Protein AF-A0A9D2JH00-F1 (afdb_monomer_lite)

Secondary structure (DSSP, 8-state):
--HHHHHHHHHHTT----HHHHHHHHHHHHHHHTT-HHHHHHHHHHHHHHHHHHHHHTS-S---------

Structure (mmCIF, N/CA/C/O backbone):
data_AF-A0A9D2JH00-F1
#
_entry.id   AF-A0A9D2JH00-F1
#
loop_
_atom_site.group_PDB
_atom_site.id
_atom_site.type_symbol
_atom_site.label_atom_id
_atom_site.label_alt_id
_atom_site.label_comp_id
_atom_site.label_asym_id
_atom_site.label_entity_id
_atom_site.label_seq_id
_atom_site.pdbx_PDB_ins_code
_atom_site.Cartn_x
_atom_site.Cartn_y
_atom_site.Cartn_z
_atom_site.occupancy
_atom_site.B_iso_or_equiv
_atom_site.auth_seq_id
_atom_site.auth_comp_id
_atom_site.auth_asym_id
_atom_site.auth_atom_id
_atom_site.pdbx_PDB_model_num
ATOM 1 N N . MET A 1 1 ? -0.047 9.412 7.342 1.00 67.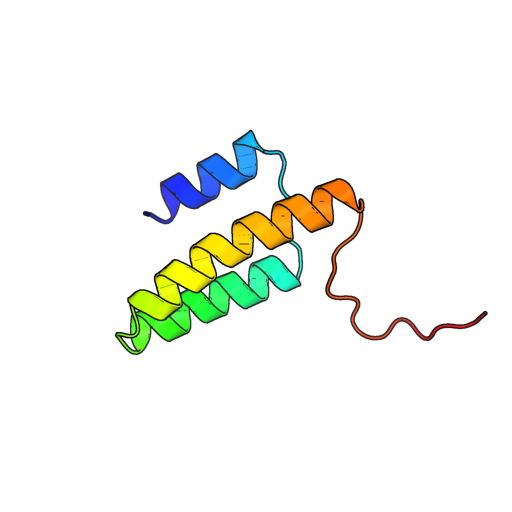38 1 MET A N 1
ATOM 2 C CA . MET A 1 1 ? -0.044 9.786 5.907 1.00 67.38 1 MET A CA 1
ATOM 3 C C . MET A 1 1 ? -1.441 9.655 5.308 1.00 67.38 1 MET A C 1
ATOM 5 O O . MET A 1 1 ? -2.088 8.628 5.501 1.00 67.38 1 MET A O 1
ATOM 9 N N . THR A 1 2 ? -1.916 10.679 4.599 1.00 75.56 2 THR A N 1
ATOM 10 C CA . THR A 1 2 ? -3.199 10.660 3.875 1.00 75.56 2 THR A CA 1
ATOM 11 C C . THR A 1 2 ? -3.048 10.080 2.463 1.00 75.56 2 THR A C 1
ATOM 13 O O . THR A 1 2 ? -1.978 10.154 1.862 1.00 75.56 2 THR A O 1
ATOM 16 N N . GLY A 1 3 ? -4.131 9.557 1.875 1.00 74.38 3 GLY A N 1
ATOM 17 C CA . GLY A 1 3 ? -4.100 9.020 0.503 1.00 74.38 3 GLY A CA 1
ATOM 18 C C . GLY A 1 3 ? -3.683 10.040 -0.571 1.00 74.38 3 GLY A C 1
ATOM 19 O O . GLY A 1 3 ? -3.199 9.657 -1.631 1.00 74.38 3 GLY A O 1
ATOM 20 N N . LYS A 1 4 ? -3.818 11.345 -0.297 1.00 82.81 4 LYS A N 1
ATOM 21 C CA . LYS A 1 4 ? -3.351 12.415 -1.194 1.00 82.81 4 LYS A CA 1
ATOM 22 C C . LYS A 1 4 ? -1.833 12.581 -1.160 1.00 82.81 4 LYS A C 1
ATOM 24 O O . LYS A 1 4 ? -1.231 12.714 -2.218 1.00 82.81 4 LYS A O 1
ATOM 29 N N . GLU A 1 5 ? -1.233 12.554 0.030 1.00 84.38 5 GLU A N 1
ATOM 30 C CA . GLU A 1 5 ? 0.227 12.597 0.191 1.00 84.38 5 GLU A CA 1
ATOM 31 C C . GLU A 1 5 ? 0.878 11.383 -0.473 1.00 84.38 5 GLU A C 1
ATOM 33 O O . GLU A 1 5 ? 1.839 11.527 -1.218 1.00 84.38 5 GLU A O 1
ATOM 38 N N . TYR A 1 6 ? 0.276 10.205 -0.305 1.00 81.88 6 TYR A N 1
ATOM 39 C CA . TYR A 1 6 ? 0.710 8.982 -0.976 1.00 81.88 6 TYR A CA 1
ATOM 40 C C . TYR A 1 6 ? 0.750 9.122 -2.510 1.00 81.88 6 TYR A C 1
ATOM 42 O O . TYR A 1 6 ? 1.760 8.816 -3.145 1.00 81.88 6 TYR A O 1
ATOM 50 N N . LEU A 1 7 ? -0.330 9.630 -3.117 1.00 81.88 7 LEU A N 1
ATOM 51 C CA . LEU A 1 7 ? -0.396 9.834 -4.570 1.00 81.88 7 LEU A CA 1
ATOM 52 C C . LEU A 1 7 ? 0.587 10.902 -5.065 1.00 81.88 7 LEU A C 1
ATOM 54 O O . LEU A 1 7 ? 1.096 10.784 -6.179 1.00 81.88 7 LEU A O 1
ATOM 58 N N . ALA A 1 8 ? 0.845 11.936 -4.259 1.00 87.12 8 ALA A N 1
ATOM 59 C CA . ALA A 1 8 ? 1.845 12.950 -4.577 1.00 87.12 8 ALA A CA 1
ATOM 60 C C . ALA A 1 8 ? 3.248 12.330 -4.629 1.00 87.12 8 ALA A C 1
ATOM 62 O O . ALA A 1 8 ? 3.910 12.448 -5.656 1.00 87.12 8 ALA A O 1
ATOM 63 N N . ILE A 1 9 ? 3.628 11.557 -3.605 1.00 85.94 9 ILE A N 1
ATOM 64 C CA . ILE A 1 9 ? 4.931 10.882 -3.528 1.00 85.94 9 ILE A CA 1
ATOM 65 C C . ILE A 1 9 ? 5.134 9.932 -4.714 1.00 85.94 9 ILE A C 1
ATOM 67 O O . ILE A 1 9 ? 6.187 9.970 -5.350 1.00 85.94 9 ILE A O 1
ATOM 71 N N . LEU A 1 10 ? 4.129 9.116 -5.056 1.00 83.69 10 LEU A N 1
ATOM 72 C CA . LEU A 1 10 ? 4.211 8.227 -6.222 1.00 83.69 10 LEU A CA 1
ATOM 73 C C . LEU A 1 10 ? 4.491 9.004 -7.514 1.00 83.69 10 LEU A C 1
ATOM 75 O O . LEU A 1 10 ? 5.330 8.602 -8.317 1.00 83.69 10 LEU A O 1
ATOM 79 N N . LYS A 1 11 ? 3.787 10.123 -7.711 1.00 86.06 11 LYS A N 1
ATOM 80 C CA . LYS A 1 11 ? 3.919 10.948 -8.912 1.00 86.06 11 LYS A CA 1
ATOM 81 C C . LYS A 1 11 ? 5.259 11.680 -8.960 1.00 86.06 11 LYS A C 1
ATOM 83 O O . LYS A 1 11 ? 5.879 11.716 -10.016 1.00 86.06 11 LYS A O 1
ATOM 88 N N . GLU A 1 12 ? 5.699 12.256 -7.845 1.00 88.81 12 GLU A N 1
ATOM 89 C CA . GLU A 1 12 ? 6.981 12.965 -7.741 1.00 88.81 12 GLU A CA 1
ATOM 90 C C . GLU A 1 12 ? 8.165 12.040 -8.026 1.00 88.81 12 GLU A C 1
ATOM 92 O O . GLU A 1 12 ? 9.128 12.444 -8.675 1.00 88.81 12 GLU A O 1
ATOM 97 N N . ASN A 1 13 ? 8.070 10.781 -7.599 1.00 84.00 13 ASN A N 1
ATOM 98 C CA . ASN A 1 13 ? 9.128 9.799 -7.793 1.00 84.00 13 ASN A CA 1
ATOM 99 C C . ASN A 1 13 ? 9.004 8.999 -9.099 1.00 84.00 13 ASN A C 1
ATOM 101 O O . ASN A 1 13 ? 9.847 8.135 -9.350 1.00 84.00 13 ASN A O 1
ATOM 105 N N . ASP A 1 14 ? 8.009 9.276 -9.949 1.00 84.38 14 ASP A N 1
ATOM 106 C CA . ASP A 1 14 ? 7.704 8.492 -11.159 1.00 84.38 14 ASP A CA 1
ATOM 107 C C . ASP A 1 14 ? 7.588 6.981 -10.858 1.00 84.38 14 ASP A C 1
ATOM 109 O O . ASP A 1 14 ? 8.073 6.111 -11.584 1.00 84.38 14 ASP A O 1
ATOM 113 N N . TRP A 1 15 ? 7.005 6.658 -9.704 1.00 85.62 15 TRP A N 1
ATOM 114 C CA . TRP A 1 15 ? 6.830 5.289 -9.242 1.00 85.62 15 TRP A CA 1
ATOM 115 C C . TRP A 1 15 ? 5.599 4.659 -9.883 1.00 85.62 15 TRP A C 1
ATOM 117 O O . TRP A 1 15 ? 4.503 5.225 -9.889 1.00 85.62 15 TRP A O 1
ATOM 127 N N . LYS A 1 16 ? 5.776 3.452 -10.426 1.00 81.62 16 LYS A N 1
ATOM 128 C CA . LYS A 1 16 ? 4.685 2.709 -11.054 1.00 81.62 16 LYS A CA 1
ATOM 129 C C . LYS A 1 16 ? 3.865 1.996 -9.989 1.00 81.62 16 LYS A C 1
ATOM 131 O O . LYS A 1 16 ? 4.412 1.338 -9.111 1.00 81.62 16 LYS A O 1
ATOM 136 N N . ARG A 1 17 ? 2.541 2.049 -10.135 1.00 82.81 17 ARG A N 1
ATOM 137 C CA . ARG A 1 17 ? 1.631 1.127 -9.447 1.00 82.81 17 ARG A CA 1
ATOM 138 C C . ARG A 1 17 ? 1.727 -0.251 -10.090 1.00 82.81 17 ARG A C 1
ATOM 140 O O . ARG A 1 17 ? 0.953 -0.582 -10.986 1.00 82.81 17 ARG A O 1
ATOM 147 N N . SER A 1 18 ? 2.739 -1.008 -9.689 1.00 87.06 18 SER A N 1
ATOM 148 C CA . SER A 1 18 ? 2.853 -2.417 -10.040 1.00 87.06 18 SER A CA 1
ATOM 149 C C . SER A 1 18 ? 1.749 -3.233 -9.373 1.00 87.06 18 SER A C 1
ATOM 151 O O . SER A 1 18 ? 1.040 -2.769 -8.479 1.00 87.06 18 SER A O 1
ATOM 153 N N . GLU A 1 19 ? 1.617 -4.484 -9.795 1.00 88.31 19 GLU A N 1
ATOM 154 C CA . GLU A 1 19 ? 0.663 -5.406 -9.190 1.00 88.31 19 GLU A CA 1
ATOM 155 C C . GLU A 1 19 ? 0.941 -5.632 -7.696 1.00 88.31 19 GLU A C 1
ATOM 157 O O . GLU A 1 19 ? 0.006 -5.649 -6.895 1.00 88.31 19 GLU A O 1
ATOM 162 N N . LEU A 1 20 ? 2.219 -5.701 -7.300 1.00 90.00 20 LEU A N 1
ATOM 163 C CA . LEU A 1 20 ? 2.612 -5.811 -5.895 1.00 90.00 20 LEU A CA 1
ATOM 164 C C . LEU A 1 20 ? 2.203 -4.572 -5.095 1.00 90.00 20 LEU A C 1
ATOM 166 O O . LEU A 1 20 ? 1.623 -4.701 -4.019 1.00 90.00 20 LEU A O 1
ATOM 170 N N . VAL A 1 21 ? 2.454 -3.378 -5.641 1.00 90.19 21 VAL A N 1
ATOM 171 C CA . VAL A 1 21 ? 2.036 -2.111 -5.025 1.00 90.19 21 VAL A CA 1
ATOM 172 C C . VAL A 1 21 ? 0.517 -2.088 -4.832 1.00 90.19 21 VAL A C 1
ATOM 174 O O . VAL A 1 21 ? 0.054 -1.819 -3.727 1.00 90.19 21 VAL A O 1
ATOM 177 N N . CYS A 1 22 ? -0.263 -2.462 -5.849 1.00 90.50 22 CYS A N 1
ATOM 178 C CA . CYS A 1 22 ? -1.725 -2.524 -5.757 1.00 90.50 22 CYS A CA 1
ATOM 179 C C . CYS A 1 22 ? -2.222 -3.516 -4.688 1.00 90.50 22 CYS A C 1
ATOM 181 O O . CYS A 1 22 ? -3.187 -3.226 -3.976 1.00 90.50 22 CYS A O 1
ATOM 183 N N . LEU A 1 23 ? -1.583 -4.685 -4.558 1.00 93.25 23 LEU A N 1
ATOM 184 C CA . LEU A 1 23 ? -1.928 -5.667 -3.524 1.00 93.25 23 LEU A CA 1
ATOM 185 C C . LEU A 1 23 ? -1.663 -5.127 -2.119 1.00 93.25 23 LEU A C 1
ATOM 187 O O . LEU A 1 23 ? -2.515 -5.264 -1.240 1.00 93.25 23 LEU A O 1
ATOM 191 N N . LEU A 1 24 ? -0.518 -4.474 -1.922 1.00 92.94 24 LEU A N 1
ATOM 192 C CA . LEU A 1 24 ? -0.162 -3.857 -0.649 1.00 92.94 24 LEU A CA 1
ATOM 193 C C . LEU A 1 24 ? -1.102 -2.691 -0.306 1.00 92.94 24 LEU A C 1
ATOM 195 O O . LEU A 1 24 ? -1.532 -2.573 0.837 1.00 92.94 24 LEU A O 1
ATOM 199 N N . GLU A 1 25 ? -1.512 -1.875 -1.283 1.00 91.62 25 GLU A N 1
ATOM 200 C CA . GLU A 1 25 ? -2.530 -0.834 -1.072 1.00 91.62 25 GLU A CA 1
ATOM 201 C C . GLU A 1 25 ? -3.868 -1.423 -0.600 1.00 91.62 2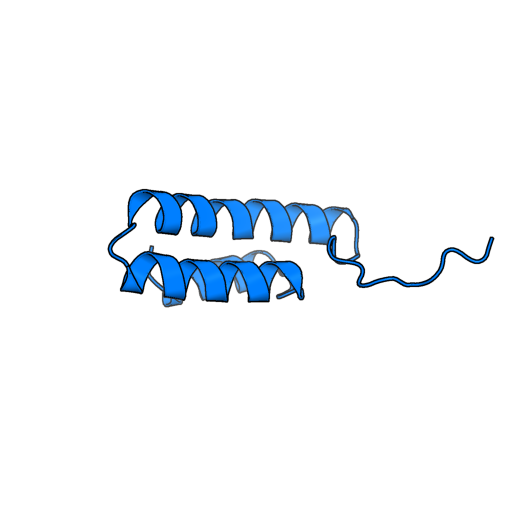5 GLU A C 1
ATOM 203 O O . GLU A 1 25 ? -4.512 -0.891 0.309 1.00 91.62 25 GLU A O 1
ATOM 208 N N . ASN A 1 26 ? -4.288 -2.550 -1.180 1.00 93.94 26 ASN A N 1
ATOM 209 C CA . ASN A 1 26 ? -5.488 -3.245 -0.727 1.00 93.94 26 ASN A CA 1
ATOM 210 C C . ASN A 1 26 ? -5.312 -3.815 0.692 1.00 93.94 26 ASN A C 1
ATOM 212 O O . ASN A 1 26 ? -6.231 -3.731 1.508 1.00 93.94 26 ASN A O 1
ATOM 216 N N . GLN A 1 27 ? -4.127 -4.345 1.010 1.00 94.44 27 GLN A N 1
ATOM 217 C CA . GLN A 1 27 ? -3.791 -4.818 2.352 1.00 94.44 27 GLN A CA 1
ATOM 218 C C . GLN A 1 27 ? -3.863 -3.689 3.384 1.00 94.44 27 GLN A C 1
ATOM 220 O O . GLN A 1 27 ? -4.479 -3.886 4.428 1.00 94.44 27 GLN A O 1
ATOM 225 N N . V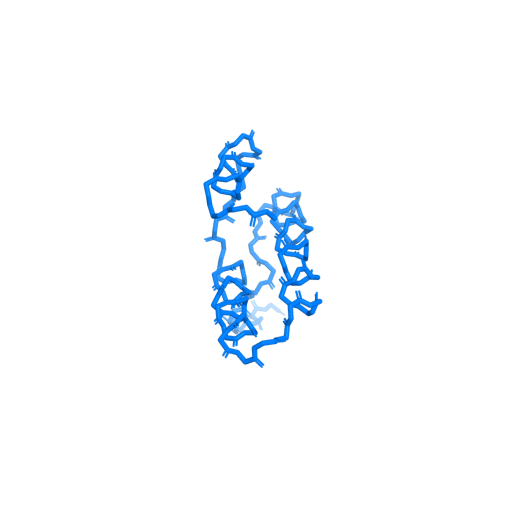AL A 1 28 ? -3.349 -2.494 3.076 1.00 93.56 28 VAL A N 1
ATOM 226 C CA . VAL A 1 28 ? -3.515 -1.301 3.926 1.00 93.56 28 VAL A CA 1
ATOM 227 C C . VAL A 1 28 ? -4.993 -1.060 4.229 1.00 93.56 28 VAL A C 1
ATOM 229 O O . VAL A 1 28 ? -5.370 -0.941 5.392 1.00 93.56 28 VAL A O 1
ATOM 232 N N . GLY A 1 29 ? -5.855 -1.073 3.207 1.00 93.19 29 GLY A N 1
ATOM 233 C CA . GLY A 1 29 ? -7.293 -0.878 3.401 1.00 93.19 29 GLY A CA 1
ATOM 234 C C . GLY A 1 29 ? -7.954 -1.961 4.265 1.00 93.19 29 GLY A C 1
ATOM 235 O O . GLY A 1 29 ? -8.915 -1.678 4.982 1.00 93.19 29 GLY A O 1
ATOM 236 N N . ILE A 1 30 ? -7.458 -3.200 4.223 1.00 96.12 30 ILE A N 1
ATOM 237 C CA . ILE A 1 30 ? -7.921 -4.293 5.090 1.00 96.12 30 ILE A CA 1
ATOM 238 C C . ILE A 1 30 ? -7.438 -4.077 6.530 1.00 96.12 30 ILE A C 1
ATOM 240 O O . ILE A 1 30 ? -8.238 -4.206 7.456 1.00 96.12 30 ILE A O 1
ATOM 244 N N . LEU A 1 31 ? -6.170 -3.724 6.733 1.00 96.00 31 LEU A N 1
ATOM 245 C CA . LEU A 1 31 ? -5.585 -3.481 8.055 1.00 96.00 31 LEU A CA 1
ATOM 246 C C . LEU A 1 31 ? -6.281 -2.310 8.762 1.00 96.00 31 LEU A C 1
ATOM 248 O O . LEU A 1 31 ? -6.736 -2.458 9.899 1.00 96.00 31 LEU A O 1
ATOM 252 N N . GLU A 1 32 ? -6.513 -1.207 8.045 1.00 93.75 32 GLU A N 1
ATOM 253 C CA . GLU A 1 32 ? -7.226 -0.040 8.577 1.00 93.75 32 GLU A CA 1
ATOM 254 C C . GLU A 1 32 ? -8.659 -0.387 9.012 1.00 93.75 32 GLU A C 1
ATOM 256 O O . GLU A 1 32 ? -9.108 0.033 10.083 1.00 93.75 32 GLU A O 1
ATOM 261 N N . LYS A 1 33 ? -9.367 -1.218 8.230 1.00 96.00 33 LYS A N 1
ATOM 262 C CA . LYS A 1 33 ? -10.710 -1.723 8.580 1.00 96.00 33 LYS A CA 1
ATOM 263 C C . LYS A 1 33 ? -10.710 -2.598 9.833 1.00 96.00 33 LYS A C 1
ATOM 265 O O . LYS A 1 33 ? -11.693 -2.589 10.573 1.00 96.00 33 LYS A O 1
ATOM 270 N N . ASN A 1 34 ? -9.629 -3.335 10.077 1.00 96.62 34 ASN A N 1
ATOM 271 C CA . ASN A 1 34 ? -9.474 -4.208 11.242 1.00 96.62 34 ASN A CA 1
ATOM 272 C C . ASN A 1 34 ? -8.862 -3.497 12.460 1.00 96.62 34 ASN A C 1
ATOM 274 O O . ASN A 1 34 ? -8.638 -4.139 13.482 1.00 96.62 34 ASN A O 1
ATOM 278 N N . LYS A 1 35 ? -8.661 -2.172 12.388 1.00 95.50 35 LYS A N 1
ATOM 279 C CA . LYS A 1 35 ? -8.046 -1.347 13.443 1.00 95.50 35 LYS A CA 1
ATOM 280 C C . LYS A 1 35 ? -6.581 -1.702 13.743 1.00 95.50 35 LYS A C 1
ATOM 282 O O . LYS A 1 35 ? -6.105 -1.407 14.835 1.00 95.50 35 LYS A O 1
ATOM 287 N N . LEU A 1 36 ? -5.880 -2.290 12.775 1.00 95.69 36 LEU A N 1
ATOM 288 C CA . LEU A 1 36 ? -4.460 -2.642 12.849 1.00 95.69 36 LEU A CA 1
ATOM 289 C C . LEU A 1 36 ? -3.629 -1.504 12.246 1.00 95.69 36 LEU A C 1
ATOM 291 O O . LEU A 1 36 ? -3.215 -1.564 11.089 1.00 95.69 36 LEU A O 1
ATOM 295 N N . GLN A 1 37 ? -3.508 -0.402 12.991 1.00 92.38 37 GLN A N 1
ATOM 296 C CA . GLN A 1 37 ? -2.980 0.848 12.431 1.00 92.38 37 GLN A CA 1
ATOM 297 C C . GLN A 1 37 ? -1.463 0.872 12.318 1.00 92.38 37 GLN A C 1
ATOM 299 O O . GLN A 1 37 ? -0.959 1.448 11.355 1.00 92.38 37 GLN A O 1
ATOM 304 N N . ASP A 1 38 ? -0.762 0.219 13.242 1.00 94.56 38 ASP A N 1
ATOM 305 C CA . ASP A 1 38 ? 0.686 0.047 13.177 1.00 94.56 38 ASP A CA 1
ATOM 306 C C . ASP A 1 38 ? 1.063 -0.760 11.926 1.00 94.56 38 ASP A C 1
ATOM 308 O O . ASP A 1 38 ? 1.800 -0.267 11.075 1.00 94.56 38 ASP A O 1
ATOM 312 N N . GLU A 1 39 ? 0.438 -1.921 11.707 1.00 95.06 39 GLU A N 1
ATOM 313 C CA . GLU A 1 39 ? 0.690 -2.741 10.518 1.00 95.06 39 GLU A CA 1
ATOM 314 C C . GLU A 1 39 ? 0.274 -2.029 9.223 1.00 95.06 39 GLU A C 1
ATOM 316 O O . GLU A 1 39 ? 0.921 -2.179 8.181 1.00 95.06 39 GLU A O 1
ATOM 321 N N . ALA A 1 40 ? -0.813 -1.249 9.252 1.00 93.88 40 ALA A N 1
ATOM 322 C CA . ALA A 1 40 ? -1.228 -0.446 8.106 1.00 93.88 40 ALA A CA 1
ATOM 323 C C . ALA A 1 40 ? -0.187 0.629 7.769 1.00 93.88 40 ALA A C 1
ATOM 325 O O . ALA A 1 40 ? 0.062 0.890 6.591 1.00 93.88 40 ALA A O 1
ATOM 326 N N . GLU A 1 41 ? 0.413 1.263 8.776 1.00 92.75 41 GLU A N 1
ATOM 327 C CA . GLU A 1 41 ? 1.477 2.243 8.584 1.00 92.75 41 GLU A CA 1
ATOM 328 C C . GLU A 1 41 ? 2.763 1.589 8.075 1.00 92.75 41 GLU A C 1
ATOM 330 O O . GLU A 1 41 ? 3.313 2.052 7.077 1.00 92.75 41 GLU A O 1
ATOM 335 N N . GLU A 1 42 ? 3.184 0.466 8.656 1.00 94.62 42 GLU A N 1
ATOM 336 C CA . GLU A 1 42 ? 4.324 -0.312 8.156 1.00 94.62 42 GLU A CA 1
ATOM 337 C C . GLU A 1 42 ? 4.128 -0.726 6.692 1.00 94.62 42 GLU A C 1
ATOM 339 O O . GLU A 1 42 ? 5.021 -0.559 5.861 1.00 94.62 42 GLU A O 1
ATOM 344 N N . THR A 1 43 ? 2.924 -1.184 6.337 1.00 94.25 43 THR A N 1
ATOM 345 C CA . THR A 1 43 ? 2.603 -1.570 4.956 1.00 94.25 43 THR A CA 1
ATOM 346 C C . THR A 1 43 ? 2.661 -0.367 4.009 1.00 94.25 43 THR A C 1
ATOM 348 O O . THR A 1 43 ? 3.131 -0.496 2.879 1.00 94.25 43 THR A O 1
ATOM 351 N N . LYS A 1 44 ? 2.243 0.828 4.454 1.00 91.94 44 LYS A N 1
ATOM 352 C CA . LYS A 1 44 ? 2.367 2.064 3.660 1.00 91.94 44 LYS A CA 1
ATOM 353 C C . LYS A 1 44 ? 3.828 2.399 3.354 1.00 91.94 44 LYS A C 1
ATOM 355 O O . LYS A 1 44 ? 4.118 2.789 2.226 1.00 91.94 44 LYS A O 1
ATOM 360 N N . TRP A 1 45 ? 4.729 2.234 4.322 1.00 92.94 45 TRP A N 1
ATOM 361 C CA . TRP A 1 45 ? 6.165 2.436 4.105 1.00 92.94 45 TRP A CA 1
ATOM 362 C C . TRP A 1 45 ? 6.750 1.384 3.163 1.00 92.94 45 TRP A C 1
ATOM 364 O O . TRP A 1 45 ? 7.440 1.741 2.209 1.00 92.94 45 TRP A O 1
ATOM 374 N N . LEU A 1 46 ? 6.377 0.114 3.345 1.00 93.00 46 LEU A N 1
ATOM 375 C CA . LEU A 1 46 ? 6.814 -0.984 2.482 1.00 93.00 46 LEU A CA 1
ATOM 376 C C . LEU A 1 46 ? 6.454 -0.754 1.007 1.00 93.00 46 LEU A C 1
ATOM 378 O O . LEU A 1 46 ? 7.244 -1.077 0.124 1.00 93.00 46 LEU A O 1
ATOM 382 N N . ILE A 1 47 ? 5.287 -0.170 0.720 1.00 92.44 47 ILE A N 1
ATOM 383 C CA . ILE A 1 47 ? 4.886 0.165 -0.654 1.00 92.44 47 ILE A CA 1
ATOM 384 C C . ILE A 1 47 ? 5.911 1.079 -1.333 1.00 92.44 47 ILE A C 1
ATOM 386 O O . ILE A 1 47 ? 6.199 0.892 -2.515 1.00 92.44 47 ILE A O 1
ATOM 390 N N . PHE A 1 48 ? 6.457 2.056 -0.610 1.00 90.62 48 PHE A N 1
ATOM 391 C CA . PHE A 1 48 ? 7.445 2.977 -1.164 1.00 90.62 48 PHE A CA 1
ATOM 392 C C . PHE A 1 48 ? 8.785 2.294 -1.422 1.00 90.62 48 PHE A C 1
ATOM 394 O O . PHE A 1 48 ? 9.341 2.469 -2.504 1.00 90.62 48 PHE A O 1
ATOM 401 N N . ASP A 1 49 ? 9.255 1.462 -0.490 1.00 91.56 49 ASP A N 1
ATOM 402 C CA . ASP A 1 49 ? 10.451 0.637 -0.693 1.00 91.56 49 ASP A CA 1
ATOM 403 C C . ASP A 1 49 ? 10.308 -0.256 -1.931 1.00 91.56 49 ASP A C 1
ATOM 405 O O . ASP A 1 49 ? 11.168 -0.252 -2.812 1.00 91.56 49 ASP A O 1
ATOM 409 N N . ILE A 1 50 ? 9.184 -0.970 -2.057 1.00 90.69 50 ILE A N 1
ATOM 410 C CA . ILE A 1 50 ? 8.905 -1.815 -3.223 1.00 90.69 50 ILE A CA 1
ATOM 411 C C . ILE A 1 50 ? 8.884 -0.992 -4.510 1.00 90.69 50 ILE A C 1
ATOM 413 O O . ILE A 1 50 ? 9.536 -1.371 -5.482 1.00 90.69 50 ILE A O 1
ATOM 417 N N . ALA A 1 51 ? 8.176 0.135 -4.526 1.00 89.38 51 ALA A N 1
ATOM 418 C CA . ALA A 1 51 ? 8.069 0.972 -5.713 1.00 89.38 51 ALA A CA 1
ATOM 419 C C . ALA A 1 51 ? 9.430 1.547 -6.145 1.00 89.38 51 ALA A C 1
ATOM 421 O O . ALA A 1 51 ? 9.727 1.632 -7.342 1.00 89.38 51 ALA A O 1
ATOM 422 N N . GLU A 1 52 ? 10.290 1.895 -5.184 1.00 90.12 52 GLU A N 1
ATOM 423 C CA . GLU A 1 52 ? 11.659 2.317 -5.460 1.00 90.12 52 GLU A CA 1
ATOM 424 C C . GLU A 1 52 ? 12.508 1.168 -6.019 1.00 90.12 52 GLU A C 1
ATOM 426 O O . GLU A 1 52 ? 13.220 1.351 -7.013 1.00 90.12 52 GLU A O 1
ATOM 431 N N . ILE A 1 53 ? 12.422 -0.021 -5.417 1.00 90.38 53 ILE A N 1
ATOM 432 C CA . ILE A 1 53 ? 13.143 -1.213 -5.875 1.00 90.38 53 ILE A CA 1
ATOM 433 C C . ILE A 1 53 ? 12.718 -1.573 -7.303 1.00 90.38 53 ILE A C 1
ATOM 435 O O . ILE A 1 53 ? 13.572 -1.756 -8.167 1.00 90.38 53 ILE A O 1
ATOM 439 N N . GLU A 1 54 ? 11.421 -1.616 -7.594 1.00 88.25 54 GLU A N 1
ATOM 440 C CA . GLU A 1 54 ? 10.898 -1.921 -8.930 1.00 88.25 54 GLU A CA 1
ATOM 441 C C . GLU A 1 54 ? 11.325 -0.882 -9.969 1.00 88.25 54 GLU A C 1
ATOM 443 O O . GLU A 1 54 ? 11.653 -1.237 -11.104 1.00 88.25 54 GLU A O 1
ATOM 448 N N . LYS A 1 55 ? 11.401 0.400 -9.587 1.00 87.44 55 LYS A N 1
ATOM 449 C CA . LYS A 1 55 ? 11.965 1.445 -10.451 1.00 87.44 55 LYS A CA 1
ATOM 450 C C . LYS A 1 55 ? 13.440 1.185 -10.757 1.00 87.44 55 LYS A C 1
ATOM 452 O O . LYS A 1 55 ? 13.839 1.306 -11.913 1.00 87.44 55 LYS A O 1
ATOM 457 N N . LYS A 1 56 ? 14.241 0.818 -9.750 1.00 88.62 56 LYS A N 1
ATOM 458 C CA . LYS A 1 56 ? 15.668 0.483 -9.917 1.00 88.62 56 LYS A CA 1
ATOM 459 C C . LYS A 1 56 ? 15.872 -0.768 -10.777 1.00 88.62 56 LYS A C 1
ATOM 461 O O . LYS A 1 56 ? 16.808 -0.809 -11.569 1.00 88.62 56 LYS A O 1
ATOM 466 N N . LEU A 1 57 ? 14.998 -1.763 -10.643 1.00 85.81 57 LEU A N 1
ATOM 467 C CA . LEU A 1 57 ? 15.032 -3.001 -11.426 1.00 85.81 57 LEU A CA 1
ATOM 468 C C . LEU A 1 57 ? 14.488 -2.821 -12.851 1.00 85.81 57 LEU A C 1
ATOM 470 O O . LEU A 1 57 ? 14.844 -3.580 -13.749 1.00 85.81 57 LEU A O 1
ATOM 474 N N . GLY A 1 58 ? 13.619 -1.832 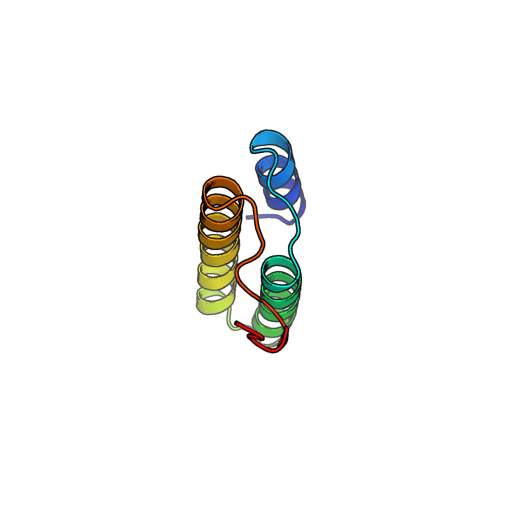-13.069 1.00 83.25 58 GLY A N 1
ATOM 475 C CA . GLY A 1 58 ? 12.942 -1.586 -14.343 1.00 83.25 58 GLY A CA 1
ATOM 476 C C . GLY A 1 58 ? 11.759 -2.525 -14.622 1.00 83.25 58 GLY A C 1
ATOM 477 O O . GLY A 1 58 ? 11.124 -2.405 -15.671 1.00 83.25 58 GLY A O 1
ATOM 478 N N . TYR A 1 59 ? 11.433 -3.436 -13.701 1.00 76.31 59 TYR A N 1
ATOM 479 C CA . TYR A 1 59 ? 10.308 -4.369 -13.791 1.00 76.31 59 TYR A CA 1
ATOM 480 C C . TYR A 1 59 ? 9.684 -4.627 -12.410 1.00 76.31 59 TYR A C 1
ATOM 482 O O . TYR A 1 59 ? 10.319 -4.404 -11.381 1.00 76.31 59 TYR A O 1
ATOM 490 N N . GLY A 1 60 ? 8.431 -5.097 -12.394 1.00 81.06 60 GLY A N 1
ATOM 491 C CA . GLY A 1 60 ? 7.705 -5.414 -11.160 1.00 81.06 60 GLY A CA 1
ATOM 492 C C . GLY A 1 60 ? 8.203 -6.697 -10.484 1.00 81.06 60 GLY A C 1
ATOM 493 O O . GLY A 1 60 ? 8.446 -7.698 -11.158 1.00 81.06 60 GLY A O 1
ATOM 494 N N . LEU A 1 61 ? 8.341 -6.675 -9.158 1.00 80.62 61 LEU A N 1
ATOM 495 C CA . LEU A 1 61 ? 8.861 -7.781 -8.345 1.00 80.62 61 LEU A CA 1
ATOM 496 C C . LEU A 1 61 ? 7.908 -8.977 -8.308 1.00 80.62 61 LEU A C 1
ATOM 498 O O . LEU A 1 61 ? 8.350 -10.126 -8.271 1.00 80.62 61 LEU A O 1
ATOM 502 N N . LEU A 1 62 ? 6.602 -8.721 -8.350 1.00 79.38 62 LEU A N 1
ATOM 503 C CA . LEU A 1 62 ? 5.614 -9.778 -8.494 1.00 79.38 62 LEU A CA 1
ATOM 504 C C . LEU A 1 62 ? 5.525 -10.177 -9.970 1.00 79.38 62 LEU A C 1
ATOM 506 O O . LEU A 1 62 ? 4.841 -9.542 -10.769 1.00 79.38 62 LEU A O 1
ATOM 510 N N . LYS A 1 63 ? 6.241 -11.242 -10.337 1.00 65.62 63 LYS A N 1
ATOM 511 C CA . LYS A 1 63 ? 5.996 -11.972 -11.581 1.00 65.62 63 LYS A CA 1
ATOM 512 C C . LYS A 1 63 ? 5.044 -13.120 -11.273 1.00 65.62 63 LYS A C 1
ATOM 514 O O . LYS A 1 63 ? 5.467 -14.126 -10.706 1.00 65.62 63 LYS A O 1
ATOM 519 N N . ILE A 1 64 ? 3.771 -13.002 -11.648 1.00 54.81 64 ILE A N 1
ATOM 520 C CA . ILE A 1 64 ? 2.895 -14.177 -11.693 1.00 54.81 64 ILE A CA 1
ATOM 521 C C . ILE A 1 64 ? 3.454 -15.100 -12.780 1.00 54.81 64 ILE A C 1
ATOM 523 O O . ILE A 1 64 ? 3.351 -14.784 -13.960 1.00 54.81 64 ILE A O 1
ATOM 527 N N . GLY A 1 65 ? 4.105 -16.188 -12.359 1.00 49.78 65 GLY A N 1
ATOM 528 C CA . GLY A 1 65 ? 4.459 -17.376 -13.143 1.00 49.78 65 GLY A CA 1
ATOM 529 C C . GLY A 1 65 ? 4.561 -17.203 -14.660 1.00 49.78 65 GLY A C 1
ATOM 530 O O . GLY A 1 65 ? 3.796 -17.815 -15.399 1.00 49.78 65 GLY A O 1
ATOM 531 N N . GLY A 1 66 ? 5.530 -16.421 -15.131 1.00 45.62 66 GLY A N 1
ATOM 532 C CA . GLY A 1 66 ? 6.085 -16.652 -16.456 1.00 45.62 66 GLY A CA 1
ATOM 533 C C . GLY A 1 66 ? 7.025 -17.835 -16.317 1.00 45.62 66 GLY A C 1
ATOM 534 O O . GLY A 1 66 ? 8.077 -17.683 -15.704 1.00 45.62 66 GLY A O 1
ATOM 535 N N . ILE A 1 67 ? 6.593 -18.999 -16.798 1.00 51.97 67 ILE A N 1
ATOM 536 C CA . ILE A 1 67 ? 7.410 -20.195 -17.011 1.00 51.97 67 ILE A CA 1
ATOM 537 C C . ILE A 1 67 ? 8.813 -19.746 -17.435 1.00 51.97 67 ILE A C 1
ATOM 539 O O . ILE A 1 67 ? 8.962 -19.072 -18.454 1.00 51.97 67 ILE A O 1
ATOM 543 N N . THR A 1 68 ? 9.821 -20.048 -16.620 1.00 51.31 68 THR A N 1
ATOM 544 C CA . THR A 1 68 ? 11.211 -20.021 -17.064 1.00 51.31 68 THR A CA 1
ATOM 545 C C . THR A 1 68 ? 11.325 -21.103 -18.131 1.00 51.31 68 THR A C 1
ATOM 547 O O . THR A 1 68 ? 11.382 -22.285 -17.805 1.00 51.31 68 THR A O 1
ATOM 550 N N . ASP A 1 69 ? 11.253 -20.697 -19.394 1.00 49.84 69 ASP A N 1
ATOM 551 C CA . ASP A 1 69 ? 11.743 -21.480 -20.523 1.00 49.84 69 ASP A CA 1
ATOM 552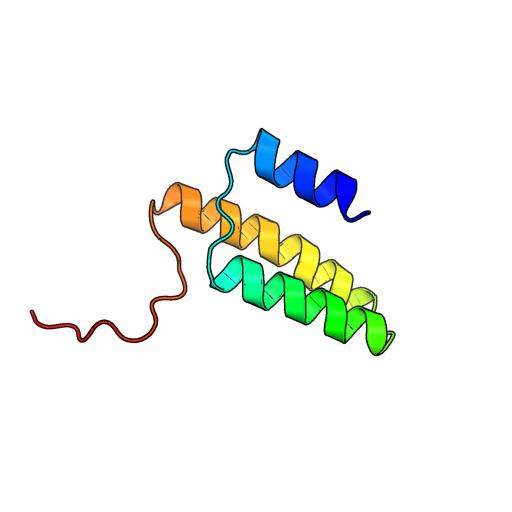 C C . ASP A 1 69 ? 13.073 -20.825 -20.920 1.00 49.84 69 ASP A C 1
ATOM 554 O O . ASP A 1 69 ? 13.096 -19.849 -21.669 1.00 49.84 69 ASP A O 1
ATOM 558 N N . ASP A 1 70 ? 14.1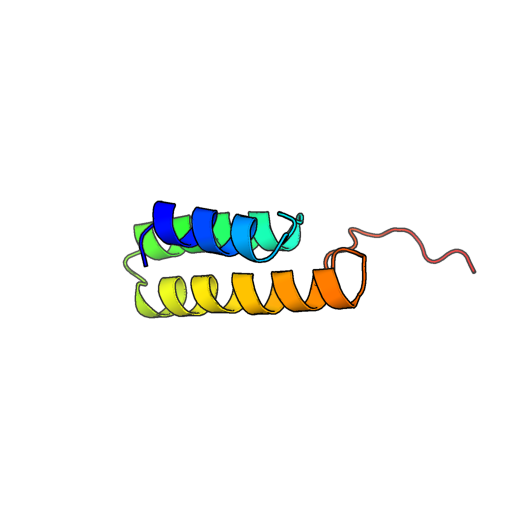46 -21.259 -20.257 1.00 45.44 70 ASP A N 1
ATOM 559 C CA . ASP A 1 70 ? 15.519 -21.274 -20.783 1.00 45.44 70 ASP A CA 1
ATOM 560 C C . ASP A 1 70 ? 16.282 -22.432 -20.121 1.00 45.44 70 ASP A C 1
ATOM 562 O O . ASP A 1 70 ? 16.264 -22.509 -18.866 1.00 45.44 70 ASP A O 1
#

Radius of gyration: 13.5 Å; chains: 1; bounding box: 26×34×34 Å

Organism: NCBI:txid2838561

pLDDT: mean 84.32, std 13.19, range [45.44, 96.62]

Foldseek 3Di:
DDPVVLVVVCVVVVFDCDPVLVVLVVVLVVCVVVVVNVVSVVSSVVSVVQSVVCVVVVHHPDDPDPDPPD

Sequence (70 aa):
MTGKEYLAILKENDWKRSELVCLLENQVGILEKNKLQDEAEETKWLIFDIAEIEKKLGYGLLKIGGITDD